Protein AF-A0A967QGT8-F1 (afdb_monomer_lite)

pLDDT: mean 83.05, std 14.61, range [43.34, 95.62]

Radius of gyration: 12.67 Å; chains: 1; bounding box: 26×25×34 Å

Secondary structure (DSSP, 8-state):
--TTTT--EEEEEEEE-STTTTSTT-PEEEEEEEEES-HHHHHHHHHTSSS----EE-SSEEEEEGGGS-GGGHHHHHHHHHHHT-

Sequence (86 aa):
MLEGAGIDAAIVEGRSLPGAGTVPGAGIPGPVILVEGDAETIWRRLLDSPTPVVARRDERALIIDLRSVEPDHDERLAAALGAACR

Structure (mmCIF, N/CA/C/O backbone):
data_AF-A0A967QGT8-F1
#
_entry.id   AF-A0A967QGT8-F1
#
loop_
_atom_site.group_PDB
_atom_site.id
_atom_site.type_symbol
_atom_site.label_atom_id
_atom_site.label_alt_id
_atom_site.label_comp_id
_atom_site.label_asym_id
_atom_site.label_entity_id
_atom_site.label_seq_id
_atom_site.pdbx_PDB_ins_code
_atom_site.Cartn_x
_atom_site.Cartn_y
_atom_site.Cartn_z
_atom_site.occupancy
_atom_site.B_iso_or_equiv
_atom_site.auth_seq_id
_atom_site.auth_comp_id
_atom_site.auth_asym_id
_atom_site.auth_atom_id
_atom_site.pdbx_PDB_model_num
ATOM 1 N N . MET A 1 1 ? -7.596 -11.546 -4.300 1.00 45.03 1 MET A N 1
ATOM 2 C CA . MET A 1 1 ? -8.508 -10.761 -3.452 1.00 45.03 1 MET A CA 1
ATOM 3 C C . MET A 1 1 ? -8.148 -11.102 -2.010 1.00 45.03 1 MET A C 1
ATOM 5 O O . MET A 1 1 ? -8.028 -12.285 -1.707 1.00 45.03 1 MET A O 1
ATOM 9 N N . LEU A 1 2 ? -7.813 -10.120 -1.167 1.00 48.50 2 LEU A N 1
ATOM 10 C CA . LEU A 1 2 ? -7.434 -10.347 0.242 1.00 48.50 2 LEU A CA 1
ATOM 11 C C . LEU A 1 2 ? -8.697 -10.607 1.094 1.00 48.50 2 LEU A C 1
ATOM 13 O O . LEU A 1 2 ? -9.038 -9.845 1.993 1.00 48.50 2 LEU A O 1
ATOM 17 N N . GLU A 1 3 ? -9.417 -11.692 0.795 1.00 43.81 3 GLU A N 1
ATOM 18 C CA . GLU A 1 3 ? -10.751 -11.996 1.353 1.00 43.81 3 GLU A CA 1
ATOM 19 C C . GLU A 1 3 ? -10.749 -12.265 2.869 1.00 43.81 3 GLU A C 1
ATOM 21 O O . GLU A 1 3 ? -11.789 -12.191 3.515 1.00 43.81 3 GLU A O 1
ATOM 26 N N . GLY A 1 4 ? -9.584 -12.512 3.475 1.00 43.34 4 GLY A N 1
ATOM 27 C CA . GLY A 1 4 ? -9.466 -12.791 4.910 1.00 43.34 4 GLY A CA 1
ATOM 28 C C . GLY A 1 4 ? -9.560 -11.570 5.836 1.00 43.34 4 GLY A C 1
ATOM 29 O O . GLY A 1 4 ? -9.675 -11.753 7.045 1.00 43.34 4 GLY A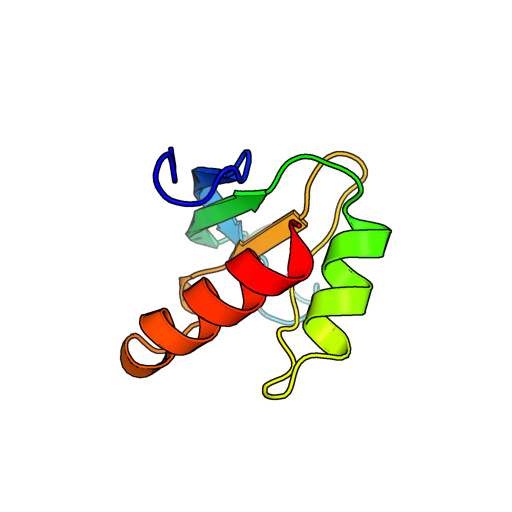 O 1
ATOM 30 N N . ALA A 1 5 ? -9.499 -10.339 5.309 1.00 52.75 5 ALA A N 1
ATOM 31 C CA . ALA A 1 5 ? -9.360 -9.127 6.129 1.00 52.75 5 ALA A CA 1
ATOM 32 C C . ALA A 1 5 ? -10.533 -8.130 6.032 1.00 52.75 5 ALA A C 1
ATOM 34 O O . ALA A 1 5 ? -10.521 -7.127 6.742 1.00 52.75 5 ALA A O 1
ATOM 35 N N . GLY A 1 6 ? -11.541 -8.386 5.185 1.00 58.62 6 GLY A N 1
ATOM 36 C CA . GLY A 1 6 ? -12.635 -7.432 4.933 1.00 58.62 6 GLY A CA 1
ATOM 37 C C . GLY A 1 6 ? -12.184 -6.158 4.208 1.00 58.62 6 GLY A C 1
ATOM 38 O O . GLY A 1 6 ? -12.842 -5.128 4.305 1.00 58.62 6 GLY A O 1
ATOM 39 N N . ILE A 1 7 ? -11.046 -6.228 3.516 1.00 72.62 7 ILE A N 1
ATOM 40 C CA . ILE A 1 7 ? -10.433 -5.122 2.782 1.00 72.62 7 ILE A CA 1
ATOM 41 C C . ILE A 1 7 ? -10.684 -5.363 1.301 1.00 72.62 7 ILE A C 1
ATOM 43 O O . ILE A 1 7 ? -10.340 -6.434 0.792 1.00 72.62 7 ILE A O 1
ATOM 47 N N . ASP A 1 8 ? -11.227 -4.366 0.607 1.00 83.50 8 ASP A N 1
ATOM 48 C CA . ASP A 1 8 ? -11.341 -4.415 -0.847 1.00 83.50 8 ASP A CA 1
ATOM 49 C C . ASP A 1 8 ? -9.970 -4.132 -1.477 1.00 83.50 8 ASP A C 1
ATOM 51 O O . ASP A 1 8 ? -9.598 -2.997 -1.779 1.00 83.50 8 ASP A O 1
ATOM 55 N N . ALA A 1 9 ? -9.145 -5.181 -1.530 1.00 86.88 9 ALA A N 1
ATOM 56 C CA . ALA A 1 9 ? -7.787 -5.109 -2.038 1.00 86.88 9 ALA A CA 1
ATOM 57 C C . ALA A 1 9 ? -7.418 -6.297 -2.933 1.00 86.88 9 ALA A C 1
ATOM 59 O O . ALA A 1 9 ? -7.734 -7.468 -2.663 1.00 86.88 9 ALA A O 1
ATOM 60 N N . ALA A 1 10 ? -6.666 -5.994 -3.989 1.00 89.62 10 ALA A N 1
ATOM 61 C CA . ALA A 1 10 ? -6.207 -6.957 -4.978 1.00 89.62 10 ALA A CA 1
ATOM 62 C C . ALA A 1 10 ? -4.739 -6.733 -5.351 1.00 89.62 10 ALA A C 1
ATOM 64 O O . ALA A 1 10 ? -4.281 -5.603 -5.495 1.00 89.62 10 ALA A O 1
ATOM 65 N N . ILE A 1 11 ? -4.012 -7.834 -5.553 1.00 91.12 11 ILE A N 1
ATOM 66 C CA . ILE A 1 11 ? -2.702 -7.803 -6.204 1.00 91.12 11 ILE A CA 1
ATOM 67 C C . ILE A 1 11 ? -2.948 -7.815 -7.710 1.00 91.12 11 ILE A C 1
ATOM 69 O O . ILE A 1 11 ? -3.632 -8.709 -8.213 1.00 91.12 11 ILE A O 1
ATOM 73 N N . VAL A 1 12 ? -2.396 -6.836 -8.419 1.00 90.69 12 VAL A N 1
ATOM 74 C CA . VAL A 1 12 ? -2.504 -6.713 -9.877 1.00 90.69 12 VAL A CA 1
ATOM 75 C C . VAL A 1 12 ? -1.138 -6.426 -10.496 1.00 90.69 12 VAL A C 1
ATOM 77 O O . VAL A 1 12 ? -0.218 -5.964 -9.820 1.00 90.69 12 VAL A O 1
ATOM 80 N N . GLU A 1 13 ? -1.018 -6.655 -11.803 1.00 89.75 13 GLU A N 1
ATOM 81 C CA . GLU A 1 13 ? 0.110 -6.145 -12.582 1.00 89.75 13 GLU A CA 1
ATOM 82 C C . GLU A 1 13 ? 0.005 -4.623 -12.702 1.00 89.75 13 GLU A C 1
ATOM 84 O O . GLU A 1 13 ? -0.942 -4.082 -13.279 1.00 89.75 13 GLU A O 1
ATOM 89 N N . GLY A 1 14 ? 0.983 -3.928 -12.133 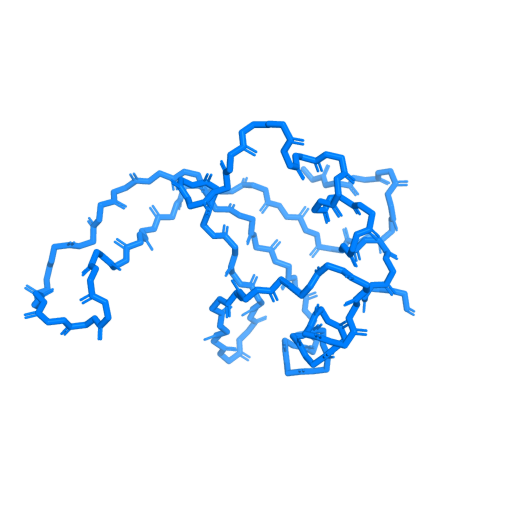1.00 83.88 14 GLY A N 1
ATOM 90 C CA . GLY A 1 14 ? 1.071 -2.480 -12.125 1.00 83.88 14 GLY A CA 1
ATOM 91 C C . GLY A 1 14 ? 2.348 -1.974 -12.778 1.00 83.88 14 GLY A C 1
ATOM 92 O O . GLY A 1 14 ? 3.176 -2.712 -13.311 1.00 83.88 14 GLY A O 1
ATOM 93 N N . ARG A 1 15 ? 2.506 -0.654 -12.739 1.00 75.75 15 ARG A N 1
ATOM 94 C CA . ARG A 1 15 ? 3.752 0.014 -13.102 1.00 75.75 15 ARG A CA 1
ATOM 95 C C . ARG A 1 15 ? 4.196 0.866 -11.945 1.00 75.75 15 ARG A C 1
ATOM 97 O O . ARG A 1 15 ? 3.408 1.648 -11.405 1.00 75.75 15 ARG A O 1
ATOM 104 N N . SER A 1 16 ? 5.480 0.802 -11.666 1.00 71.19 16 SER A N 1
ATOM 105 C CA . SER A 1 16 ? 6.085 1.710 -10.713 1.00 71.19 16 SER A CA 1
ATOM 106 C C . SER A 1 16 ? 7.039 2.638 -11.415 1.00 71.19 16 SER A C 1
ATOM 108 O O . SER A 1 16 ? 7.751 2.250 -12.341 1.00 71.19 16 SER A O 1
ATOM 110 N N . LEU A 1 17 ? 7.040 3.881 -10.961 1.00 65.81 17 LEU A N 1
ATOM 111 C CA . 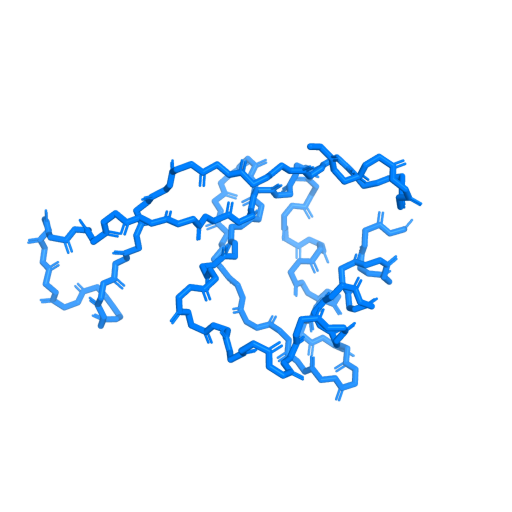LEU A 1 17 ? 7.897 4.920 -11.492 1.00 65.81 17 LEU A CA 1
ATOM 112 C C . LEU A 1 17 ? 9.218 4.879 -10.715 1.00 65.81 17 LEU A C 1
ATOM 114 O O . LEU A 1 17 ? 9.227 5.241 -9.537 1.00 65.81 17 LEU A O 1
ATOM 118 N N . PRO A 1 18 ? 10.323 4.404 -11.313 1.00 59.84 18 PRO A N 1
ATOM 119 C CA . PRO A 1 18 ? 11.621 4.485 -10.667 1.00 59.84 18 PRO A CA 1
ATOM 120 C C . PRO A 1 18 ? 12.014 5.955 -10.456 1.00 59.84 18 PRO A C 1
ATOM 122 O O . PRO A 1 18 ? 11.830 6.790 -11.339 1.00 59.84 18 PRO A O 1
ATOM 125 N N . GLY A 1 19 ? 12.554 6.249 -9.268 1.00 56.97 19 GLY A N 1
ATOM 126 C CA . GLY A 1 19 ? 13.170 7.529 -8.915 1.00 56.97 19 GLY A CA 1
ATOM 127 C C . GLY A 1 19 ? 12.237 8.735 -9.002 1.00 56.97 19 GLY A C 1
ATOM 128 O O . GLY A 1 19 ? 12.306 9.455 -9.979 1.00 56.97 19 GLY A O 1
ATOM 129 N N . ALA A 1 20 ? 11.393 8.980 -7.991 1.00 59.34 20 ALA A N 1
ATOM 130 C CA . ALA A 1 20 ? 10.681 10.247 -7.714 1.00 59.34 20 ALA A CA 1
ATOM 131 C C . ALA A 1 20 ? 10.078 11.050 -8.908 1.00 59.34 20 ALA A C 1
ATOM 133 O O . ALA A 1 20 ? 9.804 12.238 -8.761 1.00 59.34 20 ALA A O 1
ATOM 134 N N . GLY A 1 21 ? 9.858 10.441 -10.079 1.00 56.28 21 GLY A N 1
ATOM 135 C CA . GLY A 1 21 ? 9.427 11.124 -11.304 1.00 56.28 21 GLY A CA 1
ATOM 136 C C . GLY A 1 21 ? 10.536 11.755 -12.167 1.00 56.28 21 GLY A C 1
ATOM 137 O O . GLY A 1 21 ? 10.214 12.529 -13.063 1.00 56.28 21 GLY A O 1
ATOM 138 N N . THR A 1 22 ? 11.822 11.450 -11.952 1.00 57.53 22 THR A N 1
ATOM 139 C CA . THR A 1 22 ? 12.939 12.049 -12.717 1.00 57.53 22 THR A CA 1
ATOM 140 C C . THR A 1 22 ? 13.161 11.428 -14.097 1.00 57.53 22 THR A C 1
ATOM 142 O O . THR A 1 22 ? 13.809 12.045 -14.941 1.00 57.53 22 THR A O 1
ATOM 145 N N . VAL A 1 23 ? 12.605 10.239 -14.358 1.00 57.56 23 VAL A N 1
ATOM 146 C CA . VAL A 1 23 ? 12.662 9.569 -15.666 1.00 57.56 23 VAL A CA 1
ATOM 147 C C . VAL A 1 23 ? 11.253 9.490 -16.266 1.00 57.56 23 VAL A C 1
ATOM 149 O O . VAL A 1 23 ? 10.470 8.610 -15.896 1.00 57.56 23 VAL A O 1
ATOM 152 N N . PRO A 1 24 ? 10.895 10.389 -17.201 1.00 58.22 24 PRO A N 1
ATOM 153 C CA . PRO A 1 24 ? 9.614 10.329 -17.892 1.00 58.22 24 PRO A CA 1
ATOM 154 C C . PRO A 1 24 ? 9.508 9.054 -18.744 1.00 58.22 24 PRO A C 1
ATOM 156 O O . PRO A 1 24 ? 10.400 8.743 -19.528 1.00 58.22 24 PRO A O 1
ATOM 159 N N . GLY A 1 25 ? 8.396 8.325 -18.622 1.00 58.69 25 GLY A N 1
ATOM 160 C CA . GLY A 1 25 ? 7.995 7.279 -19.577 1.00 58.69 25 GLY A CA 1
ATOM 161 C C . GLY A 1 25 ? 8.436 5.838 -19.283 1.00 58.69 25 GLY A C 1
ATOM 162 O O . GLY A 1 25 ? 7.879 4.920 -19.884 1.00 58.69 25 GLY A O 1
ATOM 163 N N . ALA A 1 26 ? 9.347 5.590 -18.338 1.00 60.38 26 ALA A N 1
ATOM 164 C CA . ALA A 1 26 ? 9.834 4.239 -18.031 1.00 60.38 26 ALA A CA 1
ATOM 165 C C . ALA A 1 26 ? 9.280 3.711 -16.698 1.00 60.38 26 ALA A C 1
ATOM 167 O O . ALA A 1 26 ? 9.998 3.581 -15.713 1.00 60.38 26 ALA A O 1
ATOM 168 N N . GLY A 1 27 ? 7.981 3.406 -16.657 1.00 70.56 27 GLY A N 1
ATOM 169 C CA . GLY A 1 27 ? 7.424 2.615 -15.558 1.00 70.56 27 GLY A CA 1
ATOM 170 C C . GLY A 1 27 ? 7.892 1.165 -15.674 1.00 70.56 27 GLY A C 1
ATOM 171 O O . GLY A 1 27 ? 7.712 0.559 -16.731 1.00 70.56 27 GLY A O 1
ATOM 172 N N . ILE A 1 28 ? 8.480 0.611 -14.617 1.00 80.75 28 ILE A N 1
ATOM 173 C CA . ILE A 1 28 ? 8.904 -0.791 -14.597 1.00 80.75 28 ILE A CA 1
ATOM 174 C C . ILE A 1 28 ? 7.687 -1.641 -14.177 1.00 80.75 28 ILE A C 1
ATOM 176 O O . ILE A 1 28 ? 7.086 -1.330 -13.143 1.00 80.75 28 ILE A O 1
ATOM 180 N N . PRO A 1 29 ? 7.297 -2.670 -14.955 1.00 84.62 29 PRO A N 1
ATOM 181 C CA . PRO A 1 29 ? 6.203 -3.566 -14.591 1.00 84.62 29 PRO A CA 1
ATOM 182 C C . PRO A 1 29 ? 6.481 -4.335 -13.298 1.00 84.62 29 PRO A C 1
ATOM 184 O O . PRO A 1 29 ? 7.638 -4.618 -12.970 1.00 84.62 29 PRO A O 1
ATOM 187 N N . GLY A 1 30 ? 5.419 -4.696 -12.591 1.00 88.56 30 GLY A N 1
ATOM 188 C CA . GLY A 1 30 ? 5.488 -5.626 -11.476 1.00 88.56 30 GLY A CA 1
ATOM 189 C C . GLY A 1 30 ? 4.264 -5.572 -10.570 1.00 88.56 30 GLY A C 1
ATOM 190 O O . GLY A 1 30 ? 3.349 -4.773 -10.797 1.00 88.56 30 GLY A O 1
ATOM 191 N N . PRO A 1 31 ? 4.245 -6.418 -9.532 1.00 91.88 31 PRO A N 1
ATOM 192 C CA . PRO A 1 31 ? 3.071 -6.582 -8.699 1.00 91.88 31 PRO A CA 1
ATOM 193 C C . PRO A 1 31 ? 2.856 -5.364 -7.797 1.00 91.88 31 PRO A C 1
ATOM 195 O O . PRO A 1 31 ? 3.766 -4.905 -7.101 1.00 91.88 31 PRO A O 1
ATOM 198 N N . VAL A 1 32 ? 1.620 -4.870 -7.782 1.00 92.81 32 VAL A N 1
ATOM 199 C CA . VAL A 1 32 ? 1.160 -3.828 -6.861 1.00 92.81 32 VAL A CA 1
ATOM 200 C C . VAL A 1 32 ? -0.079 -4.302 -6.113 1.00 92.81 32 VAL A C 1
ATOM 202 O O . VAL A 1 32 ? -0.892 -5.039 -6.670 1.00 92.81 32 VAL A O 1
ATOM 205 N N . ILE A 1 33 ? -0.248 -3.856 -4.869 1.00 92.44 33 ILE A N 1
ATOM 206 C CA . ILE A 1 33 ? -1.533 -3.967 -4.172 1.00 92.44 33 ILE A CA 1
ATOM 207 C C . ILE A 1 33 ? -2.338 -2.710 -4.489 1.00 92.44 33 ILE A C 1
ATOM 209 O O . ILE A 1 33 ? -1.875 -1.598 -4.226 1.00 92.44 33 ILE A O 1
ATOM 213 N N . LEU A 1 34 ? -3.534 -2.898 -5.037 1.00 92.56 34 LEU A N 1
ATOM 214 C CA . LEU A 1 34 ? -4.579 -1.884 -5.101 1.00 92.56 34 LEU A CA 1
ATOM 215 C C . LEU A 1 34 ? -5.495 -2.060 -3.899 1.00 92.56 34 LEU A C 1
ATOM 217 O O . LEU A 1 34 ? -5.979 -3.166 -3.670 1.00 92.56 34 LEU A O 1
ATOM 221 N N . VAL A 1 35 ? -5.717 -0.984 -3.152 1.00 91.88 35 VAL A N 1
ATOM 222 C CA . VAL A 1 35 ? -6.717 -0.915 -2.083 1.00 91.88 35 VAL A CA 1
ATOM 223 C C . VAL A 1 35 ? -7.751 0.123 -2.491 1.00 91.88 35 VAL A C 1
ATOM 225 O O . VAL A 1 35 ? -7.414 1.300 -2.658 1.00 91.88 35 VAL A O 1
ATOM 228 N N . GLU A 1 36 ? -8.986 -0.322 -2.684 1.00 89.38 36 GLU A N 1
ATOM 229 C CA . GLU A 1 36 ? -10.107 0.547 -3.026 1.00 89.38 36 GLU A CA 1
ATOM 230 C C . GLU A 1 36 ? -10.671 1.231 -1.772 1.00 89.38 36 GLU A C 1
ATOM 232 O O . GLU A 1 36 ? -10.575 0.718 -0.655 1.00 89.38 36 GLU A O 1
ATOM 237 N N . GLY A 1 37 ? -11.250 2.419 -1.955 1.00 85.06 37 GLY A N 1
ATOM 238 C CA . GLY A 1 37 ? -11.851 3.210 -0.881 1.00 85.06 37 GLY A CA 1
ATOM 239 C C . GLY A 1 37 ? -11.293 4.629 -0.796 1.00 85.06 37 GLY A C 1
ATOM 240 O O . GLY A 1 37 ? -10.752 5.167 -1.760 1.00 85.06 37 GLY A O 1
ATOM 241 N N . ASP A 1 38 ? -11.440 5.256 0.373 1.00 89.38 38 ASP A N 1
ATOM 242 C CA . ASP A 1 38 ? -10.903 6.595 0.631 1.00 89.38 38 ASP A CA 1
ATOM 243 C C . ASP A 1 38 ? -9.372 6.543 0.780 1.00 89.38 38 ASP A C 1
ATOM 245 O O . ASP A 1 38 ? -8.824 6.401 1.878 1.00 89.38 38 ASP A O 1
ATOM 249 N N . ALA A 1 39 ? -8.683 6.641 -0.360 1.00 90.50 39 ALA A N 1
ATOM 250 C CA . ALA A 1 39 ? -7.233 6.541 -0.460 1.00 90.50 39 ALA A CA 1
ATOM 251 C C . ALA A 1 39 ? -6.495 7.566 0.416 1.00 90.50 39 ALA A C 1
ATOM 253 O O . ALA A 1 39 ? -5.412 7.262 0.918 1.00 90.50 39 ALA A O 1
ATOM 254 N N . GLU A 1 40 ? -7.065 8.755 0.636 1.00 91.38 40 GLU A N 1
ATOM 255 C CA . GLU A 1 40 ? -6.463 9.777 1.495 1.00 91.38 40 GLU A CA 1
ATOM 256 C C . GLU A 1 40 ? -6.515 9.353 2.962 1.00 91.38 40 GLU A C 1
ATOM 258 O O . GLU A 1 40 ? -5.493 9.352 3.655 1.00 91.38 40 GLU A O 1
ATOM 263 N N . THR A 1 41 ? -7.693 8.944 3.432 1.00 92.12 41 THR A N 1
ATOM 264 C CA . THR A 1 41 ? -7.881 8.488 4.812 1.00 92.12 41 THR A CA 1
ATOM 265 C C . THR A 1 41 ? -7.033 7.253 5.114 1.00 92.12 41 THR A C 1
ATOM 267 O O . THR A 1 41 ? -6.353 7.213 6.144 1.00 92.12 41 THR A O 1
ATOM 270 N N . ILE A 1 42 ? -7.014 6.264 4.213 1.00 92.81 42 ILE A N 1
ATOM 271 C CA . ILE A 1 42 ? -6.209 5.045 4.379 1.00 92.81 42 ILE A CA 1
ATOM 272 C C . ILE A 1 42 ? -4.717 5.398 4.412 1.00 92.81 42 ILE A C 1
ATOM 274 O O . ILE A 1 42 ? -3.997 4.947 5.303 1.00 92.81 42 ILE A O 1
ATOM 278 N N . TRP A 1 43 ? -4.245 6.244 3.493 1.00 94.69 43 TRP A N 1
ATOM 279 C CA . TRP A 1 43 ? -2.843 6.663 3.455 1.00 94.69 43 TRP A CA 1
ATOM 280 C C . TRP A 1 43 ? -2.405 7.376 4.733 1.00 94.69 43 TRP A C 1
ATOM 282 O O . TRP A 1 43 ? -1.343 7.067 5.270 1.00 94.69 43 TRP A O 1
ATOM 292 N N . ARG A 1 44 ? -3.227 8.289 5.265 1.00 94.94 44 ARG A N 1
ATOM 293 C CA . ARG A 1 44 ? -2.919 8.974 6.530 1.00 94.94 44 ARG A CA 1
ATOM 294 C C . ARG A 1 44 ? -2.793 7.984 7.686 1.00 94.94 44 ARG A C 1
ATOM 296 O O . ARG A 1 44 ? -1.823 8.045 8.432 1.00 94.94 44 ARG A O 1
ATOM 303 N N . ARG A 1 45 ? -3.711 7.020 7.789 1.00 95.25 45 ARG A N 1
ATOM 304 C CA . ARG A 1 45 ? -3.652 5.965 8.818 1.00 95.25 45 ARG A CA 1
ATOM 305 C C . ARG A 1 45 ? -2.406 5.087 8.695 1.00 95.25 45 ARG A C 1
ATOM 307 O O . ARG A 1 45 ? -1.848 4.678 9.707 1.00 95.25 45 ARG A O 1
ATOM 314 N N . LEU A 1 46 ? -1.966 4.801 7.471 1.00 95.31 46 LEU A N 1
ATOM 315 C CA . LEU A 1 46 ? -0.736 4.051 7.219 1.00 95.31 46 LEU A CA 1
ATOM 316 C C . LEU A 1 46 ? 0.519 4.821 7.641 1.00 95.31 46 LEU A C 1
ATOM 318 O O . LEU A 1 46 ? 1.434 4.217 8.206 1.00 95.31 46 LEU A O 1
ATOM 322 N N . LEU A 1 47 ? 0.556 6.137 7.414 1.00 95.56 47 LEU A N 1
ATOM 323 C CA . LEU A 1 47 ? 1.638 6.992 7.905 1.00 95.56 47 LEU A CA 1
ATOM 324 C C . LEU A 1 47 ? 1.688 7.066 9.433 1.00 95.56 47 LEU A C 1
ATOM 326 O O . LEU A 1 47 ? 2.779 7.074 9.995 1.00 95.56 47 LEU A O 1
ATOM 330 N N . ASP A 1 48 ? 0.527 7.082 10.087 1.00 95.62 48 ASP A N 1
ATOM 331 C CA . ASP A 1 48 ? 0.407 7.159 11.548 1.00 95.62 48 ASP A CA 1
ATOM 332 C C . ASP A 1 48 ? 0.584 5.792 12.244 1.00 95.62 48 ASP A C 1
ATOM 334 O O . ASP A 1 48 ? 0.522 5.693 13.473 1.00 95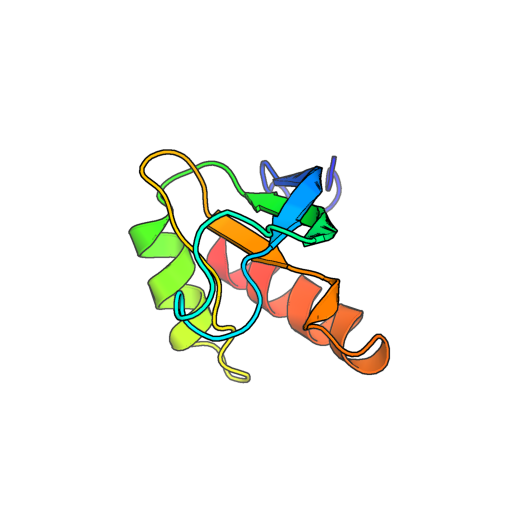.62 48 ASP A O 1
ATOM 338 N N . SER A 1 49 ? 0.789 4.714 11.482 1.00 92.75 49 SER A N 1
ATOM 339 C CA . SER A 1 49 ? 0.986 3.376 12.040 1.00 92.75 49 SER A CA 1
ATOM 340 C C . SER A 1 49 ? 2.361 3.229 12.723 1.00 92.75 49 SER A C 1
ATOM 342 O O . SER A 1 49 ? 3.298 3.960 12.395 1.00 92.75 49 SER A O 1
ATOM 344 N N . PRO A 1 50 ? 2.540 2.264 13.654 1.00 92.00 50 PRO A N 1
ATOM 345 C CA . PRO A 1 50 ? 3.817 2.073 14.354 1.00 92.00 50 PRO A CA 1
ATOM 346 C C . PRO A 1 50 ? 5.025 1.863 13.430 1.00 92.00 50 PRO A C 1
ATOM 348 O O . PRO A 1 50 ? 6.156 2.157 13.809 1.00 92.00 50 PRO A O 1
ATOM 351 N N . THR A 1 51 ? 4.800 1.334 12.226 1.00 90.12 51 THR A N 1
ATOM 352 C CA . THR A 1 51 ? 5.791 1.286 11.146 1.00 90.12 51 THR A CA 1
ATOM 353 C C . THR A 1 51 ? 5.210 2.033 9.950 1.00 90.12 51 THR A C 1
ATOM 355 O O . THR A 1 51 ? 4.437 1.432 9.207 1.00 90.12 51 THR A O 1
ATOM 358 N N . PRO A 1 52 ? 5.555 3.319 9.756 1.00 93.75 52 PRO A N 1
ATOM 359 C CA . PRO A 1 52 ? 4.952 4.138 8.713 1.00 93.75 52 PRO A CA 1
ATOM 360 C C . PRO A 1 52 ? 5.087 3.505 7.327 1.00 93.75 52 PRO A C 1
ATOM 362 O O . PRO A 1 52 ? 6.195 3.218 6.869 1.00 93.75 52 PRO A O 1
ATOM 365 N N . VAL A 1 53 ? 3.957 3.316 6.645 1.00 94.81 53 VAL A N 1
ATOM 366 C CA . VAL A 1 53 ? 3.921 2.786 5.277 1.00 94.81 53 VAL A CA 1
ATOM 367 C C . VAL A 1 53 ? 3.666 3.934 4.310 1.00 94.81 53 VAL A C 1
ATOM 369 O O . VAL A 1 53 ? 2.591 4.531 4.295 1.00 94.81 53 VAL A O 1
ATOM 372 N N . VAL A 1 54 ? 4.660 4.238 3.476 1.00 93.69 54 VAL A N 1
ATOM 373 C CA . VAL A 1 54 ? 4.538 5.251 2.424 1.00 93.69 54 VAL A CA 1
ATOM 374 C C . VAL A 1 54 ? 4.097 4.570 1.135 1.00 93.69 54 VAL A C 1
ATOM 376 O O . VAL A 1 54 ? 4.836 3.786 0.548 1.00 93.69 54 VAL A O 1
ATOM 379 N N . ALA A 1 55 ? 2.891 4.897 0.683 1.00 92.00 55 ALA A N 1
ATOM 380 C CA . ALA A 1 55 ? 2.309 4.370 -0.545 1.00 92.00 55 ALA A CA 1
ATOM 381 C C . ALA A 1 55 ? 1.918 5.498 -1.507 1.00 92.00 55 ALA A C 1
ATOM 383 O O . ALA A 1 55 ? 1.818 6.671 -1.125 1.00 92.00 55 ALA A O 1
ATOM 384 N N . ARG A 1 56 ? 1.688 5.138 -2.772 1.00 90.44 56 ARG A N 1
ATOM 385 C CA . ARG A 1 56 ? 1.164 6.060 -3.781 1.00 90.44 56 ARG A CA 1
ATOM 386 C C . ARG A 1 56 ? -0.357 6.108 -3.671 1.00 90.44 56 ARG A C 1
ATOM 388 O O . ARG A 1 56 ? -0.992 5.100 -3.397 1.00 90.44 56 ARG A O 1
ATOM 395 N N . ARG A 1 57 ? -0.933 7.279 -3.914 1.00 89.06 57 ARG A N 1
ATOM 396 C CA . ARG A 1 57 ? -2.379 7.487 -4.026 1.00 89.06 57 ARG A CA 1
ATOM 397 C C . ARG A 1 57 ? -2.695 7.974 -5.429 1.00 89.06 57 ARG A C 1
ATOM 399 O O . ARG A 1 57 ? -1.892 8.710 -6.008 1.00 89.06 57 ARG A O 1
ATOM 406 N N . ASP A 1 58 ? -3.855 7.605 -5.935 1.00 82.81 58 ASP A N 1
ATOM 407 C CA . ASP A 1 58 ? -4.529 8.344 -6.995 1.00 82.81 58 ASP A CA 1
ATOM 408 C C . ASP A 1 58 ? -5.980 8.640 -6.586 1.00 82.81 58 ASP A C 1
ATOM 410 O O . ASP A 1 58 ? -6.356 8.457 -5.430 1.00 82.81 58 ASP A O 1
ATOM 414 N N . GLU A 1 59 ? -6.784 9.157 -7.513 1.00 75.31 59 GLU A N 1
ATOM 415 C CA . GLU A 1 59 ? -8.173 9.549 -7.246 1.00 75.31 59 GLU A CA 1
ATOM 416 C C . GLU A 1 59 ? -9.091 8.378 -6.856 1.00 75.31 59 GLU A C 1
ATOM 418 O O . GLU A 1 59 ? -10.204 8.619 -6.392 1.00 75.31 59 GLU A O 1
ATOM 423 N N . ARG A 1 60 ? -8.679 7.123 -7.083 1.00 77.12 60 ARG A N 1
ATOM 424 C CA . ARG A 1 60 ? -9.549 5.941 -6.962 1.00 77.12 60 ARG A CA 1
ATOM 425 C C . ARG A 1 60 ? -9.030 4.894 -5.991 1.00 77.12 60 ARG A C 1
ATOM 427 O O . ARG A 1 60 ? -9.835 4.140 -5.453 1.00 77.12 60 ARG A O 1
ATOM 434 N N . ALA A 1 61 ? -7.718 4.816 -5.796 1.00 87.31 61 ALA A N 1
ATOM 435 C CA . ALA A 1 61 ? -7.120 3.763 -4.998 1.00 87.31 61 ALA A CA 1
ATOM 436 C C . ALA A 1 61 ? -5.819 4.195 -4.320 1.00 87.31 61 ALA A C 1
ATOM 438 O O . ALA A 1 61 ? -5.079 5.083 -4.761 1.00 87.31 61 ALA A O 1
ATOM 439 N N . LEU A 1 62 ? -5.506 3.476 -3.248 1.00 92.81 62 LEU A N 1
ATOM 440 C CA . LEU A 1 62 ? -4.158 3.407 -2.719 1.00 92.81 62 LEU A CA 1
ATOM 441 C C . LEU A 1 62 ? -3.385 2.312 -3.463 1.00 92.81 62 LEU A C 1
ATOM 443 O O . LEU A 1 62 ? -3.891 1.211 -3.672 1.00 92.81 62 LEU A O 1
ATOM 447 N N . ILE A 1 63 ? -2.145 2.611 -3.839 1.00 92.62 63 ILE A N 1
ATOM 448 C CA . ILE A 1 63 ? -1.283 1.739 -4.632 1.00 92.62 63 ILE A CA 1
ATOM 449 C C . ILE A 1 63 ? 0.024 1.502 -3.882 1.00 92.62 63 ILE A C 1
ATOM 451 O O . ILE A 1 63 ? 0.782 2.439 -3.610 1.00 92.62 63 ILE A O 1
ATOM 455 N N . ILE A 1 64 ? 0.320 0.236 -3.604 1.00 93.25 64 ILE A N 1
ATOM 456 C CA . ILE A 1 64 ? 1.529 -0.189 -2.892 1.00 93.25 64 ILE A CA 1
ATOM 457 C C . ILE A 1 64 ? 2.394 -0.995 -3.855 1.00 93.25 64 ILE A C 1
ATOM 459 O O . ILE A 1 64 ? 1.963 -2.028 -4.361 1.00 93.25 64 ILE A O 1
ATOM 463 N N . ASP A 1 65 ? 3.609 -0.516 -4.119 1.00 92.38 65 ASP A N 1
ATOM 464 C CA . ASP A 1 65 ? 4.577 -1.209 -4.973 1.00 92.38 65 ASP A CA 1
ATOM 465 C C . ASP A 1 65 ? 5.364 -2.240 -4.165 1.00 92.38 65 ASP A C 1
ATOM 467 O O . ASP A 1 65 ? 6.264 -1.876 -3.401 1.00 92.38 65 ASP A O 1
ATOM 471 N N . LEU A 1 66 ? 5.070 -3.524 -4.374 1.00 91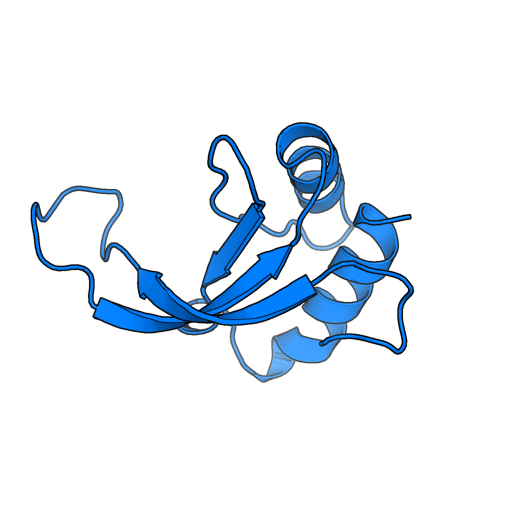.88 66 LEU A N 1
ATOM 472 C CA . LEU A 1 66 ? 5.719 -4.615 -3.644 1.00 91.88 66 LEU A CA 1
ATOM 473 C C . LEU A 1 66 ? 7.213 -4.733 -3.951 1.00 91.88 66 LEU A C 1
ATOM 475 O O . LEU A 1 66 ? 7.955 -5.298 -3.162 1.00 91.88 66 LEU A O 1
ATOM 479 N N . ARG A 1 67 ? 7.703 -4.137 -5.042 1.00 89.94 67 ARG A N 1
ATOM 480 C CA . ARG A 1 67 ? 9.142 -4.140 -5.359 1.00 89.94 67 ARG A CA 1
ATOM 481 C C . ARG A 1 67 ? 9.955 -3.215 -4.454 1.00 89.94 67 ARG A C 1
ATOM 483 O O . ARG A 1 67 ? 11.178 -3.261 -4.489 1.00 89.94 67 ARG A O 1
ATOM 490 N N . SER A 1 68 ? 9.281 -2.349 -3.694 1.00 90.25 68 SER A N 1
ATOM 491 C CA . SER A 1 68 ? 9.888 -1.519 -2.646 1.00 90.25 68 SER A CA 1
ATOM 492 C C . SER A 1 68 ? 9.707 -2.101 -1.240 1.00 90.25 68 SER A C 1
ATOM 494 O O . SER A 1 68 ? 10.129 -1.482 -0.265 1.00 90.25 68 SER A O 1
ATOM 496 N N . VAL A 1 69 ? 9.077 -3.274 -1.132 1.00 92.62 69 VAL A N 1
ATOM 497 C CA . VAL A 1 69 ? 8.815 -3.962 0.130 1.00 92.62 69 VAL A CA 1
ATOM 498 C C . VAL A 1 69 ? 9.776 -5.140 0.226 1.00 92.62 69 VAL A C 1
ATOM 500 O O . VAL A 1 69 ? 9.777 -6.020 -0.630 1.00 92.62 69 VAL A O 1
ATOM 503 N N . GLU A 1 70 ? 10.615 -5.146 1.258 1.00 93.38 70 GLU A N 1
ATOM 504 C CA . GLU A 1 70 ? 11.440 -6.317 1.563 1.00 93.38 70 GLU A CA 1
ATOM 505 C C . GLU A 1 70 ? 10.542 -7.484 2.002 1.00 93.38 70 GLU A C 1
ATOM 507 O O . GLU A 1 70 ? 9.635 -7.244 2.801 1.00 93.38 70 GLU A O 1
ATOM 512 N N . PRO A 1 71 ? 10.787 -8.735 1.563 1.00 91.81 71 PRO A N 1
ATOM 513 C CA . PRO A 1 71 ? 9.927 -9.877 1.900 1.00 91.81 71 PRO A CA 1
ATOM 51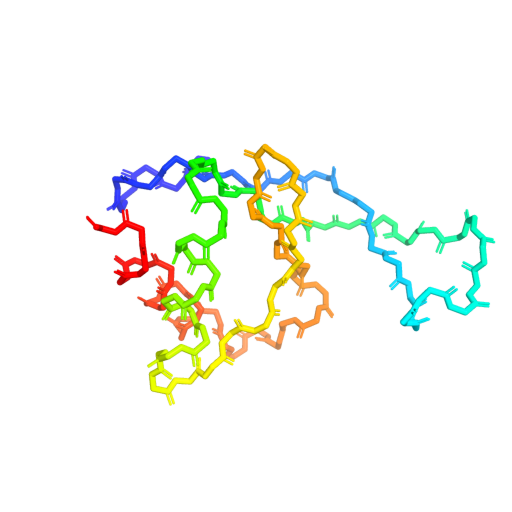4 C C . PRO A 1 71 ? 9.697 -10.071 3.410 1.00 91.81 71 PRO A C 1
ATOM 516 O O . PRO A 1 71 ? 8.597 -10.395 3.850 1.00 91.81 71 PRO A O 1
ATOM 519 N N . ASP A 1 72 ? 10.703 -9.777 4.239 1.00 94.69 72 ASP A N 1
ATOM 520 C CA . ASP A 1 72 ? 10.605 -9.852 5.706 1.00 94.69 72 ASP A CA 1
ATOM 521 C C . ASP A 1 72 ? 9.666 -8.783 6.316 1.00 94.69 72 ASP A C 1
ATOM 523 O O . ASP A 1 72 ? 9.439 -8.745 7.532 1.00 94.69 72 ASP A O 1
ATOM 527 N N . HIS A 1 73 ? 9.134 -7.866 5.502 1.00 93.81 73 HIS A N 1
ATOM 528 C CA . HIS A 1 73 ? 8.157 -6.853 5.896 1.00 93.81 73 HIS A CA 1
ATOM 529 C C . HIS A 1 73 ? 6.710 -7.232 5.555 1.00 93.81 73 HIS A C 1
ATOM 531 O O . HIS A 1 73 ? 5.811 -6.497 5.968 1.00 93.81 73 HIS A O 1
ATOM 537 N N . ASP A 1 74 ? 6.459 -8.365 4.893 1.00 91.62 74 ASP A N 1
ATOM 538 C CA . ASP A 1 74 ? 5.117 -8.770 4.451 1.00 91.62 74 ASP A CA 1
ATOM 539 C C . ASP A 1 74 ? 4.102 -8.814 5.604 1.00 91.62 74 ASP A C 1
ATOM 541 O O . ASP A 1 74 ? 3.017 -8.236 5.509 1.00 91.62 74 ASP A O 1
ATOM 545 N N . GLU A 1 75 ? 4.465 -9.416 6.741 1.00 91.69 75 GLU A N 1
ATOM 546 C CA . GLU A 1 75 ? 3.582 -9.492 7.915 1.00 91.69 75 GLU A CA 1
ATOM 547 C C . GLU A 1 75 ? 3.284 -8.109 8.513 1.00 91.69 75 GLU A C 1
ATOM 549 O O . GLU A 1 75 ? 2.154 -7.822 8.917 1.00 91.69 75 GLU A O 1
ATOM 554 N N . ARG A 1 76 ? 4.286 -7.219 8.536 1.00 93.31 76 ARG A N 1
ATOM 555 C CA . ARG A 1 76 ? 4.131 -5.846 9.046 1.00 93.31 76 ARG A CA 1
ATOM 556 C C . ARG A 1 76 ? 3.227 -5.030 8.129 1.00 93.31 76 ARG A C 1
ATOM 558 O O . ARG A 1 76 ? 2.353 -4.312 8.613 1.00 93.31 76 ARG A O 1
ATOM 565 N N . LEU A 1 77 ? 3.406 -5.175 6.817 1.00 93.25 77 LEU A N 1
ATOM 566 C CA . LEU A 1 77 ? 2.575 -4.532 5.808 1.00 93.25 77 LEU A CA 1
ATOM 567 C C . LEU A 1 77 ? 1.124 -5.019 5.899 1.00 93.25 77 LEU A C 1
ATOM 569 O O . LEU A 1 77 ? 0.208 -4.199 5.945 1.00 93.25 77 LEU A O 1
ATOM 573 N N . ALA A 1 78 ? 0.906 -6.331 5.994 1.00 91.19 78 ALA A N 1
ATOM 574 C CA . ALA A 1 78 ? -0.427 -6.907 6.138 1.00 91.19 78 ALA A CA 1
ATOM 575 C C . ALA A 1 78 ? -1.137 -6.403 7.407 1.00 91.19 78 ALA A C 1
ATOM 577 O O . ALA A 1 78 ? -2.310 -6.024 7.353 1.00 91.19 78 ALA A O 1
ATOM 578 N N . ALA A 1 79 ? -0.425 -6.332 8.537 1.00 91.50 79 ALA A N 1
ATOM 579 C CA . ALA A 1 79 ? -0.967 -5.799 9.784 1.00 91.50 79 ALA A CA 1
ATOM 580 C C . ALA A 1 79 ? -1.338 -4.308 9.673 1.00 91.50 79 ALA A C 1
ATOM 582 O O . ALA A 1 79 ? -2.426 -3.914 10.104 1.00 91.50 79 ALA A O 1
ATOM 583 N N . ALA A 1 80 ? -0.473 -3.490 9.062 1.00 93.19 80 ALA A N 1
ATOM 584 C CA . ALA A 1 80 ? -0.732 -2.068 8.844 1.00 93.19 80 ALA A CA 1
ATOM 585 C C . ALA A 1 80 ? -1.959 -1.846 7.943 1.00 93.19 80 ALA A C 1
ATOM 587 O O . ALA A 1 80 ? -2.830 -1.043 8.280 1.00 93.19 80 ALA A O 1
ATOM 588 N N . LEU A 1 81 ? -2.084 -2.608 6.852 1.00 91.75 81 LEU A N 1
ATOM 589 C CA . LEU A 1 81 ? -3.244 -2.544 5.957 1.00 91.75 81 LEU A CA 1
ATOM 590 C C . LEU A 1 81 ? -4.532 -2.976 6.659 1.00 91.75 81 LEU A C 1
ATOM 592 O O . LEU A 1 81 ? -5.543 -2.282 6.563 1.00 91.75 81 LEU A O 1
ATOM 596 N N . GLY A 1 82 ? -4.484 -4.059 7.437 1.00 90.25 82 GLY A N 1
ATOM 597 C CA . GLY A 1 82 ? -5.613 -4.509 8.251 1.00 90.25 82 GLY A CA 1
ATOM 598 C C . GLY A 1 82 ? -6.063 -3.501 9.304 1.00 90.25 82 GLY A C 1
ATOM 599 O O . GLY A 1 82 ? -7.243 -3.451 9.641 1.00 90.25 82 GLY A O 1
ATOM 600 N N . ALA A 1 83 ? -5.156 -2.695 9.853 1.00 90.19 83 ALA A N 1
ATOM 601 C CA . ALA A 1 83 ? -5.515 -1.618 10.772 1.00 90.19 83 ALA A CA 1
ATOM 602 C C . ALA A 1 83 ? -6.072 -0.387 10.036 1.00 90.19 83 ALA A C 1
ATOM 604 O O . ALA A 1 83 ? -7.064 0.184 10.478 1.00 90.19 83 ALA A O 1
ATOM 605 N N . ALA A 1 84 ? -5.461 0.007 8.915 1.00 91.25 84 ALA A N 1
ATOM 606 C CA . ALA A 1 84 ? -5.817 1.226 8.190 1.00 91.25 84 ALA A CA 1
ATOM 607 C C . ALA A 1 84 ? -7.156 1.136 7.440 1.00 91.25 84 ALA A C 1
ATOM 609 O O . ALA A 1 84 ? -7.821 2.161 7.272 1.00 91.25 84 ALA A O 1
ATOM 610 N N . CYS A 1 85 ? -7.550 -0.066 7.010 1.00 87.50 85 CYS A N 1
ATOM 611 C CA . CYS A 1 85 ? -8.744 -0.296 6.190 1.00 87.50 85 CYS A CA 1
ATOM 612 C C . CYS A 1 85 ? -10.010 -0.659 6.991 1.00 87.50 85 CYS A C 1
ATOM 614 O O . CYS A 1 85 ? -11.047 -0.917 6.387 1.00 87.50 85 CYS A O 1
ATOM 616 N N . ARG A 1 86 ? -9.933 -0.697 8.327 1.00 79.50 86 ARG A N 1
ATOM 617 C CA . ARG A 1 86 ? -11.096 -0.834 9.222 1.00 79.50 86 ARG A CA 1
ATOM 618 C C . ARG A 1 86 ? -11.728 0.516 9.538 1.00 79.50 86 ARG A C 1
ATOM 620 O O . ARG A 1 86 ? -12.963 0.563 9.683 1.00 79.50 86 ARG A O 1
#

Foldseek 3Di:
DPVVQPWPKDWDWDFDDPDPCPDPPDTDIDIKMWTFDDQVQLQVQQCVDPDRDHFDDDPTTTIGDCVPPDPVCPVVVVVSSSVSRD